Protein AF-A0A0W0FVG6-F1 (afdb_monomer)

Organism: Moniliophthora roreri (NCBI:txid221103)

Radius of gyration: 27.35 Å; Cα contacts (8 Å, |Δi|>4): 71; chains: 1; bounding box: 45×85×64 Å

pLDDT: mean 80.01, std 13.94, range [39.81, 95.19]

Mean predicted aligned error: 15.13 Å

Secondary structure (DSSP, 8-state):
-----SS-S-HHHHHHHHHHS-HHHHHHHHHH-HHHHHHHHHSHHHHHHHHHHHHHGGGHHHHHHHHHHHHHHHHHHHHHHHHHHHHT-TT-SS----HHHHHHHHHHHHHHHHHHHHS-STTSS------------------

Structure (mmCIF, N/CA/C/O backbone):
data_AF-A0A0W0FVG6-F1
#
_entry.id   AF-A0A0W0FVG6-F1
#
loop_
_atom_site.group_PDB
_atom_site.id
_atom_site.type_symbol
_at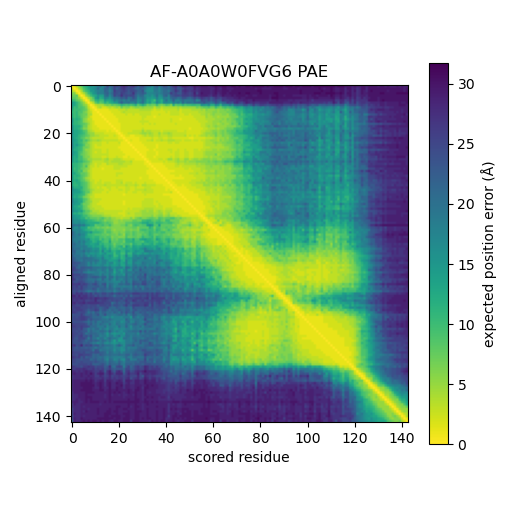om_site.label_atom_id
_atom_site.label_alt_id
_atom_site.label_comp_id
_atom_site.label_asym_id
_atom_site.label_entity_id
_atom_site.label_seq_id
_atom_site.pdbx_PDB_ins_code
_atom_site.Cartn_x
_atom_site.Cartn_y
_atom_site.Cartn_z
_atom_site.occupancy
_atom_site.B_iso_or_equiv
_atom_site.auth_seq_id
_atom_site.auth_comp_id
_atom_site.auth_asym_id
_atom_site.auth_atom_id
_atom_site.pdbx_PDB_model_num
ATOM 1 N N . MET A 1 1 ? 12.853 15.521 -29.189 1.00 39.81 1 MET A N 1
ATOM 2 C CA . MET A 1 1 ? 14.317 15.742 -29.134 1.00 39.81 1 MET A CA 1
ATOM 3 C C . MET A 1 1 ? 14.964 14.428 -28.723 1.00 39.81 1 MET A C 1
ATOM 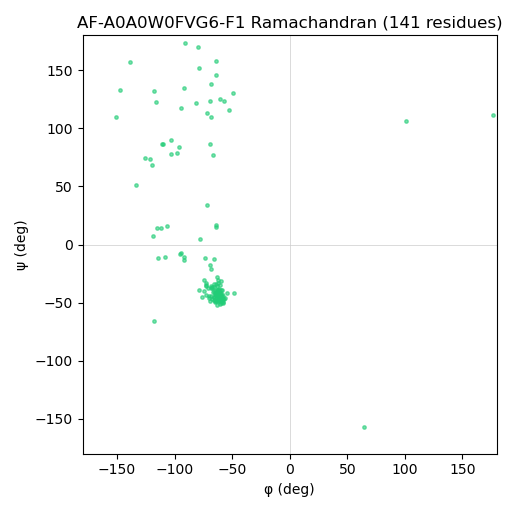5 O O . MET A 1 1 ? 14.692 13.972 -27.624 1.00 39.81 1 MET A O 1
ATOM 9 N N . ARG A 1 2 ? 15.723 13.776 -29.615 1.00 45.72 2 ARG A N 1
ATOM 10 C CA . ARG A 1 2 ? 16.406 12.502 -29.326 1.00 45.72 2 ARG A CA 1
ATOM 11 C C . ARG A 1 2 ? 17.573 12.765 -28.375 1.00 45.72 2 ARG A C 1
ATOM 13 O O . ARG A 1 2 ? 18.529 13.434 -28.760 1.00 45.72 2 ARG A O 1
ATOM 20 N N . ALA A 1 3 ? 17.488 12.265 -27.148 1.00 50.62 3 ALA A N 1
ATOM 21 C CA . ALA A 1 3 ? 18.621 12.272 -26.237 1.00 50.62 3 ALA A CA 1
ATOM 22 C C . ALA A 1 3 ? 19.674 11.280 -26.753 1.00 50.62 3 ALA A C 1
ATOM 24 O O . ALA A 1 3 ? 19.386 10.103 -26.958 1.00 50.62 3 ALA A O 1
ATOM 25 N N . LEU A 1 4 ? 20.894 11.769 -26.979 1.00 50.00 4 LEU A N 1
ATOM 26 C CA . LEU A 1 4 ? 22.080 10.981 -27.315 1.00 50.00 4 LEU A CA 1
ATOM 27 C C . LEU A 1 4 ? 22.476 10.107 -26.110 1.00 50.00 4 LEU A C 1
ATOM 29 O O . LEU A 1 4 ? 23.395 10.427 -25.359 1.00 50.00 4 LEU A O 1
ATOM 33 N N . ASN A 1 5 ? 21.749 9.018 -25.887 1.00 49.09 5 ASN A N 1
ATOM 34 C CA . ASN A 1 5 ? 22.180 7.925 -25.027 1.00 49.09 5 ASN A CA 1
ATOM 35 C C . ASN A 1 5 ? 22.909 6.913 -25.922 1.00 49.09 5 ASN A C 1
ATOM 37 O O . ASN A 1 5 ? 22.423 6.590 -26.999 1.00 49.09 5 ASN A O 1
ATOM 41 N N . GLY A 1 6 ? 24.068 6.401 -25.501 1.00 57.09 6 GLY A N 1
ATOM 42 C CA . GLY A 1 6 ? 24.896 5.450 -26.269 1.00 57.09 6 GLY A CA 1
ATOM 43 C C . GLY A 1 6 ? 24.264 4.075 -26.559 1.00 57.09 6 GLY A C 1
ATOM 44 O O . GLY A 1 6 ? 24.980 3.140 -26.893 1.00 57.09 6 GLY A O 1
ATOM 45 N N . PHE A 1 7 ? 22.945 3.941 -26.423 1.00 55.41 7 PHE A N 1
ATOM 46 C CA . PHE A 1 7 ? 22.149 2.783 -26.812 1.00 55.41 7 PHE A CA 1
ATOM 47 C C . PHE A 1 7 ? 21.181 3.225 -27.918 1.00 55.41 7 PHE A C 1
ATOM 49 O O . PHE A 1 7 ? 20.383 4.132 -27.707 1.00 55.41 7 PHE A O 1
ATOM 56 N N . TYR A 1 8 ? 21.231 2.576 -29.084 1.00 65.00 8 TYR A N 1
ATOM 57 C CA . TYR A 1 8 ? 20.355 2.824 -30.245 1.00 65.00 8 TYR A CA 1
ATOM 58 C C . TYR A 1 8 ? 18.909 2.325 -30.033 1.00 65.00 8 TYR A C 1
ATOM 60 O O . TYR A 1 8 ? 18.278 1.820 -30.960 1.00 65.00 8 TYR A O 1
ATOM 68 N N . LEU A 1 9 ? 18.388 2.399 -28.809 1.00 74.75 9 LEU A N 1
ATOM 69 C CA . LEU A 1 9 ? 17.055 1.917 -28.465 1.00 74.75 9 LEU A CA 1
ATOM 70 C C . LEU A 1 9 ? 16.203 3.087 -27.989 1.00 74.75 9 LEU A C 1
ATOM 72 O O . LEU A 1 9 ? 16.651 3.879 -27.165 1.00 74.75 9 LEU A O 1
ATOM 76 N N . ASP A 1 10 ? 14.992 3.180 -28.529 1.00 87.06 10 ASP A N 1
ATOM 77 C CA . ASP A 1 10 ? 14.031 4.211 -28.150 1.00 87.06 10 ASP A CA 1
ATOM 78 C C . ASP A 1 10 ? 13.611 4.050 -26.679 1.00 87.06 10 ASP A C 1
ATOM 80 O O . ASP A 1 10 ? 13.492 2.921 -26.182 1.00 87.06 10 ASP A O 1
ATOM 84 N N . ASP A 1 11 ? 13.360 5.166 -25.997 1.00 87.75 11 A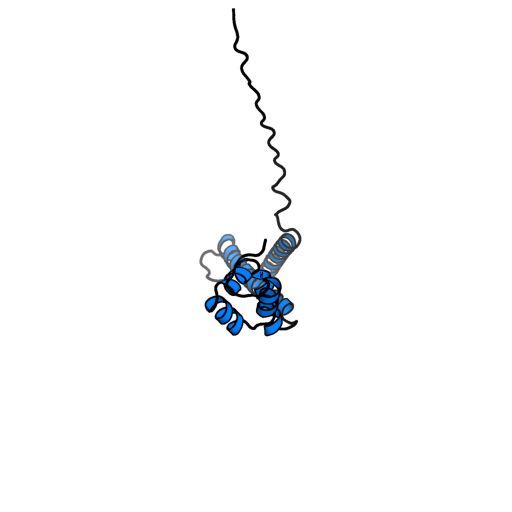SP A N 1
ATOM 85 C CA . ASP A 1 11 ? 12.977 5.193 -24.583 1.00 87.75 11 ASP A CA 1
ATOM 86 C C . ASP A 1 11 ? 11.673 4.403 -24.361 1.00 87.75 11 ASP A C 1
ATOM 88 O O . ASP A 1 11 ? 11.528 3.717 -23.347 1.00 87.75 11 ASP A O 1
ATOM 92 N N . ASP A 1 12 ? 10.776 4.389 -25.352 1.00 88.81 12 ASP A N 1
ATOM 93 C CA . ASP A 1 12 ? 9.544 3.591 -25.339 1.00 88.81 12 ASP A CA 1
ATOM 94 C C . ASP A 1 12 ? 9.812 2.079 -25.323 1.00 88.81 12 ASP A C 1
ATOM 96 O O . ASP A 1 12 ? 9.133 1.315 -24.626 1.00 88.81 12 ASP A O 1
ATOM 100 N N . ILE A 1 13 ? 10.824 1.625 -26.069 1.00 90.06 13 ILE A N 1
ATOM 101 C CA . ILE A 1 13 ? 11.207 0.208 -26.115 1.00 90.06 13 ILE A CA 1
ATOM 102 C C . ILE A 1 13 ? 11.838 -0.184 -24.781 1.00 90.06 13 ILE A C 1
ATOM 104 O O . ILE A 1 13 ? 11.482 -1.218 -24.214 1.00 90.06 13 ILE A O 1
ATOM 108 N N . ILE A 1 14 ? 12.728 0.660 -24.251 1.00 90.31 14 ILE A N 1
ATOM 109 C CA . ILE A 1 14 ? 13.338 0.464 -22.932 1.00 90.31 14 ILE A CA 1
ATOM 110 C C . ILE A 1 14 ? 12.247 0.385 -21.859 1.00 90.31 14 ILE A C 1
ATOM 112 O O . ILE A 1 14 ? 12.247 -0.544 -21.052 1.00 90.31 14 ILE A O 1
ATOM 116 N N . ASN A 1 15 ? 11.275 1.299 -21.882 1.00 91.38 15 ASN A N 1
ATOM 117 C CA . ASN A 1 15 ? 10.156 1.311 -20.946 1.00 91.38 15 ASN A CA 1
ATOM 118 C C . ASN A 1 15 ? 9.339 0.013 -21.028 1.00 91.38 15 ASN A C 1
ATOM 120 O O . ASN A 1 15 ? 9.016 -0.585 -20.000 1.00 91.38 15 ASN A O 1
ATOM 124 N N . ARG A 1 16 ? 9.055 -0.477 -22.241 1.00 91.69 16 ARG A N 1
ATOM 125 C CA . ARG A 1 16 ? 8.309 -1.727 -22.438 1.00 91.69 16 ARG A CA 1
ATOM 126 C C . ARG A 1 16 ? 9.073 -2.951 -21.936 1.00 91.69 16 ARG A C 1
ATOM 128 O O . ARG A 1 16 ? 8.461 -3.814 -21.310 1.00 91.69 16 ARG A O 1
ATOM 135 N N . ILE A 1 17 ? 10.388 -3.002 -22.158 1.00 91.75 17 ILE A N 1
ATOM 136 C CA . ILE A 1 17 ? 11.262 -4.050 -21.609 1.00 91.75 17 ILE A CA 1
ATOM 137 C C . ILE A 1 17 ? 11.202 -4.016 -20.079 1.00 91.75 17 ILE A C 1
ATOM 139 O O . ILE A 1 17 ? 10.883 -5.031 -19.463 1.00 91.75 17 ILE A O 1
ATOM 143 N N . LEU A 1 18 ? 11.408 -2.844 -19.467 1.00 91.38 18 LEU A N 1
ATOM 144 C CA . LEU A 1 18 ? 11.353 -2.681 -18.011 1.00 91.38 18 LEU A CA 1
ATOM 145 C C . LEU A 1 18 ? 9.991 -3.079 -17.422 1.00 91.38 18 LEU A C 1
ATOM 147 O O . LEU A 1 18 ? 9.947 -3.720 -16.376 1.00 91.38 18 LEU A O 1
ATOM 151 N N . CYS A 1 19 ? 8.887 -2.757 -18.101 1.00 93.12 19 CYS A N 1
ATOM 152 C CA . CYS A 1 19 ? 7.534 -3.121 -17.671 1.00 93.12 19 CYS A CA 1
ATOM 153 C C . CYS A 1 19 ? 7.240 -4.626 -17.742 1.00 93.12 19 CYS A C 1
ATOM 155 O O . CYS A 1 19 ? 6.299 -5.075 -17.093 1.00 93.12 19 CYS A O 1
ATOM 157 N N . SER A 1 20 ? 7.985 -5.394 -18.541 1.00 91.19 20 SER A N 1
ATOM 158 C CA . SER A 1 20 ? 7.798 -6.846 -18.693 1.00 91.19 20 SER A CA 1
ATOM 159 C C . SER A 1 20 ? 8.640 -7.690 -17.730 1.00 91.19 20 SER A C 1
ATOM 161 O O . SER A 1 20 ? 8.413 -8.891 -17.606 1.00 91.19 20 SER A O 1
ATOM 163 N N . SER A 1 21 ? 9.589 -7.063 -17.036 1.00 90.44 21 SER A N 1
ATOM 164 C CA . SER A 1 21 ? 10.536 -7.721 -16.134 1.00 90.44 21 SER A CA 1
ATOM 165 C C . SER A 1 21 ? 9.937 -8.048 -14.759 1.00 90.44 21 SER A C 1
ATOM 167 O O . SER A 1 21 ? 8.856 -7.577 -14.398 1.00 90.44 21 SER A O 1
ATOM 169 N N . ASP A 1 22 ? 10.674 -8.833 -13.968 1.00 92.69 22 ASP A N 1
ATOM 170 C CA . ASP A 1 22 ? 10.468 -9.003 -12.526 1.00 92.69 22 ASP A CA 1
ATOM 171 C C . ASP A 1 22 ? 11.306 -7.988 -11.717 1.00 92.69 22 ASP A C 1
ATOM 173 O O . ASP A 1 22 ? 12.124 -7.247 -12.267 1.00 92.69 22 ASP A O 1
ATOM 177 N N . PHE A 1 23 ? 11.114 -7.928 -10.394 1.00 93.00 23 PHE A N 1
ATOM 178 C CA . PHE A 1 23 ? 11.846 -6.972 -9.551 1.00 93.00 23 PHE A CA 1
ATOM 179 C C . PHE A 1 23 ? 13.363 -7.207 -9.552 1.00 93.00 23 PHE A C 1
ATOM 181 O O . PHE A 1 23 ? 14.122 -6.237 -9.522 1.00 93.00 23 PHE A O 1
ATOM 188 N N . GLY A 1 24 ? 13.808 -8.468 -9.614 1.00 93.25 24 GLY A N 1
ATOM 189 C CA . GLY A 1 24 ? 15.230 -8.812 -9.659 1.00 93.25 24 GLY A CA 1
ATOM 190 C C . GLY A 1 24 ? 15.899 -8.311 -10.938 1.00 93.25 24 GLY A C 1
ATOM 191 O O . GLY A 1 24 ? 16.910 -7.606 -10.880 1.00 93.25 24 GLY A O 1
ATOM 192 N N . THR A 1 25 ? 15.293 -8.598 -12.090 1.00 93.81 25 THR A N 1
ATOM 193 C CA . THR A 1 25 ? 15.792 -8.167 -13.403 1.00 93.81 25 THR A CA 1
ATOM 194 C C . THR A 1 25 ? 15.673 -6.659 -13.580 1.00 93.81 25 THR A C 1
ATOM 196 O O . THR A 1 25 ? 16.588 -6.042 -14.121 1.00 93.81 25 THR A O 1
ATOM 199 N N . LEU A 1 26 ? 14.599 -6.034 -13.084 1.00 93.81 26 LEU A N 1
ATOM 200 C CA . LEU A 1 26 ? 14.444 -4.576 -13.083 1.00 93.81 26 LEU A CA 1
ATOM 201 C C . LEU A 1 26 ? 15.598 -3.900 -12.334 1.00 93.81 26 LEU A C 1
ATOM 203 O O . LEU A 1 26 ? 16.220 -2.976 -12.859 1.00 93.81 26 LEU A O 1
ATOM 207 N N . TYR A 1 27 ? 15.898 -4.369 -11.121 1.00 93.69 27 TYR A N 1
ATOM 208 C CA . TYR A 1 27 ? 16.954 -3.790 -10.295 1.00 93.69 27 TYR A CA 1
ATOM 209 C C . TYR A 1 27 ? 18.333 -3.959 -10.942 1.00 93.69 27 TYR A C 1
ATOM 211 O O . TYR A 1 27 ? 19.089 -2.992 -11.045 1.00 93.69 27 TYR A O 1
ATOM 219 N N . ALA A 1 28 ? 18.630 -5.153 -11.463 1.00 95.19 28 ALA A N 1
ATOM 220 C CA . ALA A 1 28 ? 19.858 -5.402 -12.211 1.00 95.19 28 ALA A CA 1
ATOM 221 C C . ALA A 1 28 ? 19.966 -4.490 -13.448 1.00 95.19 28 ALA A C 1
ATOM 223 O O . ALA A 1 28 ? 20.981 -3.819 -13.626 1.00 95.19 28 ALA A O 1
ATOM 224 N N . ALA A 1 29 ? 18.910 -4.387 -14.260 1.00 91.88 29 ALA A N 1
ATOM 225 C CA . ALA A 1 29 ? 18.892 -3.556 -15.465 1.00 91.88 29 ALA A CA 1
ATOM 226 C C . ALA A 1 29 ? 19.159 -2.075 -15.151 1.00 91.88 29 ALA A C 1
ATOM 228 O O . ALA A 1 29 ? 19.998 -1.444 -15.798 1.00 91.88 29 ALA A O 1
ATOM 229 N N . ILE A 1 30 ? 18.512 -1.539 -14.115 1.00 93.12 30 ILE A N 1
ATOM 230 C CA . ILE A 1 30 ? 18.701 -0.152 -13.677 1.00 93.12 30 ILE A CA 1
ATOM 231 C C . ILE A 1 30 ? 20.145 0.111 -13.224 1.00 93.12 30 ILE A C 1
ATOM 233 O O . ILE A 1 30 ? 20.700 1.166 -13.532 1.00 93.12 30 ILE A O 1
ATOM 237 N N . LEU A 1 31 ? 20.767 -0.836 -12.517 1.00 93.19 31 LEU A N 1
ATOM 238 C CA . LEU A 1 31 ? 22.151 -0.693 -12.060 1.00 93.19 31 LEU A CA 1
ATOM 239 C C . LEU A 1 31 ? 23.177 -0.857 -13.185 1.00 93.19 31 LEU A C 1
ATOM 241 O O . LEU A 1 31 ? 24.243 -0.245 -13.136 1.00 93.19 31 LEU A O 1
ATOM 245 N N . THR A 1 32 ? 22.872 -1.667 -14.199 1.00 92.44 32 THR A N 1
ATOM 246 C CA . THR A 1 32 ? 23.817 -1.963 -15.287 1.00 92.44 32 THR A CA 1
ATOM 247 C C . THR A 1 32 ? 24.020 -0.795 -16.250 1.00 92.44 32 THR A C 1
ATOM 249 O O . THR A 1 32 ? 25.120 -0.630 -16.777 1.00 92.44 32 THR A O 1
ATOM 252 N N . ALA A 1 33 ? 22.994 0.030 -16.495 1.00 87.75 33 ALA A N 1
ATOM 253 C CA . ALA A 1 33 ? 23.055 1.045 -17.542 1.00 87.75 33 ALA A CA 1
ATOM 254 C C . ALA A 1 33 ? 22.263 2.323 -17.222 1.00 87.75 33 ALA A C 1
ATOM 256 O O . ALA A 1 33 ? 21.084 2.307 -16.868 1.00 87.75 33 ALA A O 1
ATOM 257 N N . LYS A 1 34 ? 22.912 3.475 -17.454 1.00 88.56 34 LYS A N 1
ATOM 258 C CA . LYS A 1 34 ? 22.339 4.809 -17.198 1.00 88.56 34 LYS A CA 1
ATOM 259 C C . LYS A 1 34 ? 21.104 5.120 -18.049 1.00 88.56 34 LYS A C 1
ATOM 261 O O . LYS A 1 34 ? 20.276 5.911 -17.615 1.00 88.56 34 LYS A O 1
ATOM 266 N N . SER A 1 35 ? 20.977 4.533 -19.240 1.00 87.69 35 SER A N 1
ATOM 267 C CA . SER A 1 35 ? 19.795 4.693 -20.102 1.00 87.69 35 SER A CA 1
ATOM 268 C C . SER A 1 35 ? 18.549 4.074 -19.465 1.00 87.69 35 SER A C 1
ATOM 270 O O . SER A 1 35 ? 17.531 4.747 -19.341 1.00 87.69 35 SER A O 1
ATOM 272 N N . PHE A 1 36 ? 18.652 2.839 -18.968 1.00 89.06 36 PHE A N 1
ATOM 273 C CA . PHE A 1 36 ? 17.572 2.167 -18.243 1.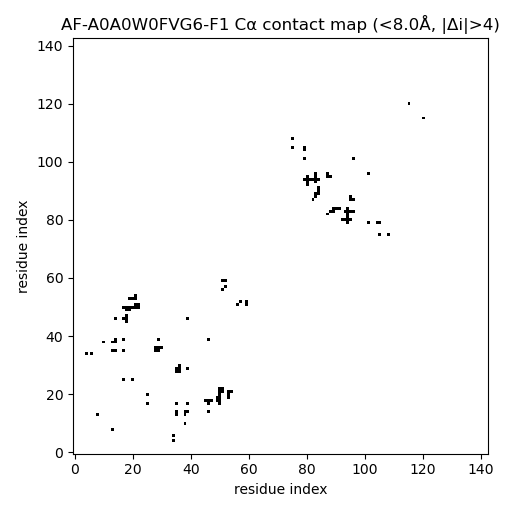00 89.06 36 PHE A CA 1
ATOM 274 C C . PHE A 1 36 ? 17.218 2.905 -16.954 1.00 89.06 36 PHE A C 1
ATOM 276 O O . PHE A 1 36 ? 16.040 3.107 -16.668 1.00 89.06 36 PHE A O 1
ATOM 283 N N . TYR A 1 37 ? 18.225 3.376 -16.213 1.00 92.06 37 TYR A N 1
ATOM 284 C CA . TYR A 1 37 ? 17.981 4.207 -15.037 1.00 92.06 37 TYR A CA 1
ATOM 285 C C . TYR A 1 37 ? 17.240 5.506 -15.375 1.00 92.06 37 TYR A C 1
ATOM 287 O O . TYR A 1 37 ? 16.303 5.863 -14.668 1.00 92.06 37 TYR A O 1
ATOM 295 N N . ARG A 1 38 ? 17.609 6.196 -16.464 1.00 91.06 38 ARG A N 1
ATOM 296 C CA . ARG A 1 38 ? 16.925 7.420 -16.915 1.00 91.06 38 ARG A CA 1
ATOM 297 C C . ARG A 1 38 ? 15.453 7.162 -17.224 1.00 91.06 38 ARG A C 1
ATOM 299 O O . ARG A 1 38 ? 14.605 7.851 -16.672 1.00 91.06 38 ARG A O 1
ATOM 306 N N . VAL A 1 39 ? 15.152 6.139 -18.024 1.00 90.50 39 VAL A N 1
ATOM 307 C CA . VAL A 1 39 ? 13.762 5.777 -18.355 1.00 90.50 39 VAL A CA 1
ATOM 308 C C . VAL A 1 39 ? 12.982 5.379 -17.098 1.00 90.50 39 VAL A C 1
ATOM 310 O O . VAL A 1 39 ? 11.833 5.788 -16.919 1.00 90.50 39 VAL A O 1
ATOM 313 N N . PHE A 1 40 ? 13.621 4.655 -16.173 1.00 91.62 40 PHE A N 1
ATOM 314 C CA . PHE A 1 40 ? 13.019 4.339 -14.881 1.00 91.62 40 PHE A CA 1
ATOM 315 C C . PHE A 1 40 ? 12.704 5.589 -14.052 1.00 91.62 40 PHE A C 1
ATOM 317 O O . PHE A 1 40 ? 11.617 5.675 -13.486 1.00 91.62 40 PHE A O 1
ATOM 324 N N . GLN A 1 41 ? 13.611 6.568 -13.997 1.00 93.12 41 GLN A N 1
ATOM 325 C CA . GLN A 1 41 ? 13.381 7.827 -13.283 1.00 93.12 41 GLN A CA 1
ATOM 326 C C . GLN A 1 41 ? 12.216 8.633 -13.865 1.00 93.12 41 GLN A C 1
ATOM 328 O O . GLN A 1 41 ? 11.509 9.302 -13.112 1.00 93.12 41 GLN A O 1
ATOM 333 N N . THR A 1 42 ? 11.990 8.565 -15.176 1.00 93.31 42 THR A N 1
ATOM 334 C CA . THR A 1 42 ? 10.875 9.262 -15.828 1.00 93.31 42 THR A CA 1
ATOM 335 C C . THR A 1 42 ? 9.524 8.628 -15.482 1.00 93.31 42 THR A C 1
ATOM 337 O O . THR A 1 42 ? 8.542 9.343 -15.273 1.00 93.31 42 THR A O 1
ATOM 340 N N . HIS A 1 43 ? 9.454 7.294 -15.376 1.00 88.94 43 HIS A N 1
ATOM 341 C CA . HIS A 1 43 ? 8.190 6.565 -15.187 1.00 88.94 43 HIS A CA 1
ATOM 342 C C . HIS A 1 43 ? 8.215 5.485 -14.083 1.00 88.94 43 HIS A C 1
ATOM 344 O O . HIS A 1 43 ? 7.739 4.364 -14.307 1.00 88.94 43 HIS A O 1
ATOM 350 N N . PRO A 1 44 ? 8.660 5.793 -12.849 1.00 91.75 44 PRO A N 1
ATOM 351 C CA . PRO A 1 44 ? 8.898 4.773 -11.827 1.00 91.75 44 PRO A CA 1
ATOM 352 C C . PRO A 1 44 ? 7.602 4.077 -11.402 1.00 91.75 44 PRO A C 1
ATOM 354 O O . PRO A 1 44 ? 7.541 2.855 -11.316 1.00 91.75 44 PRO A O 1
ATOM 357 N N . ASN A 1 45 ? 6.521 4.838 -11.213 1.00 89.44 45 ASN A N 1
ATOM 358 C CA . ASN A 1 45 ? 5.235 4.296 -10.768 1.00 89.44 45 ASN A CA 1
ATOM 359 C C . ASN A 1 45 ? 4.590 3.361 -11.801 1.00 89.44 45 ASN A C 1
ATOM 361 O O . ASN A 1 45 ? 3.965 2.372 -11.422 1.00 89.44 45 ASN A O 1
ATOM 365 N N . SER A 1 46 ? 4.729 3.670 -13.095 1.00 91.19 46 SER A N 1
ATOM 366 C CA . SER A 1 46 ? 4.169 2.844 -14.171 1.00 91.19 46 SER A CA 1
ATOM 367 C C . SER A 1 46 ? 4.910 1.515 -14.268 1.00 91.19 46 SER A C 1
ATOM 369 O O . SER A 1 46 ? 4.280 0.459 -14.253 1.00 91.19 46 SER A O 1
ATOM 371 N N . ILE A 1 47 ? 6.246 1.573 -14.284 1.00 92.44 47 ILE A N 1
ATOM 372 C CA . ILE A 1 47 ? 7.111 0.392 -14.359 1.00 92.44 47 ILE A CA 1
ATOM 373 C C . ILE A 1 47 ? 6.907 -0.492 -13.128 1.00 92.44 47 ILE A C 1
ATOM 375 O O . ILE A 1 47 ? 6.654 -1.685 -13.268 1.00 92.44 47 ILE A O 1
ATOM 379 N N . LEU A 1 48 ? 6.927 0.087 -11.923 1.00 91.94 48 LEU A N 1
ATOM 380 C CA . LEU A 1 48 ? 6.716 -0.664 -10.684 1.00 91.94 48 LEU A CA 1
ATOM 381 C C . LEU A 1 48 ? 5.330 -1.308 -10.631 1.00 91.94 48 LEU A C 1
ATOM 383 O O . LEU A 1 48 ? 5.216 -2.455 -10.210 1.00 91.94 48 LEU A O 1
ATOM 387 N N . ARG A 1 49 ? 4.275 -0.614 -11.075 1.00 88.62 49 ARG A N 1
ATOM 388 C CA . ARG A 1 49 ? 2.925 -1.192 -11.131 1.00 88.62 49 ARG A CA 1
ATOM 389 C C . ARG A 1 49 ? 2.847 -2.344 -12.135 1.00 88.62 49 ARG A C 1
ATOM 391 O O . ARG A 1 49 ? 2.224 -3.353 -11.816 1.00 88.62 49 ARG A O 1
ATOM 398 N N . ALA A 1 50 ? 3.463 -2.206 -13.308 1.00 90.75 50 ALA A N 1
ATOM 399 C CA . ALA A 1 50 ? 3.499 -3.258 -14.322 1.00 90.75 50 ALA A CA 1
ATOM 400 C C . ALA A 1 50 ? 4.264 -4.493 -13.821 1.00 90.75 50 ALA A C 1
ATOM 402 O O . ALA A 1 50 ? 3.729 -5.597 -13.842 1.00 90.75 50 ALA A O 1
ATOM 403 N N . VAL A 1 51 ? 5.457 -4.297 -13.258 1.00 92.44 51 VAL A N 1
ATOM 404 C CA . VAL A 1 51 ? 6.281 -5.366 -12.670 1.00 92.44 51 VAL A CA 1
ATOM 405 C C . VAL A 1 51 ? 5.552 -6.041 -11.508 1.00 92.44 51 VAL A C 1
ATOM 407 O O . VAL A 1 51 ? 5.487 -7.266 -11.436 1.00 92.44 51 VAL A O 1
ATOM 410 N N . ALA A 1 52 ? 4.919 -5.261 -10.629 1.00 88.75 52 ALA A N 1
ATOM 411 C CA . ALA A 1 52 ? 4.132 -5.806 -9.530 1.00 88.75 52 ALA A CA 1
ATOM 412 C C . ALA A 1 52 ? 2.940 -6.634 -10.036 1.00 88.75 52 ALA A C 1
ATOM 414 O O . ALA A 1 52 ? 2.645 -7.684 -9.464 1.00 88.75 52 ALA A O 1
ATOM 415 N N . HIS A 1 53 ? 2.279 -6.192 -11.111 1.00 89.75 53 HIS A N 1
ATOM 416 C CA . HIS A 1 53 ? 1.206 -6.939 -11.764 1.00 89.75 53 HIS A CA 1
ATOM 417 C C . HIS A 1 53 ? 1.721 -8.219 -12.437 1.00 89.75 53 HIS A C 1
ATOM 419 O O . HIS A 1 53 ? 1.044 -9.237 -12.374 1.00 89.75 53 HIS A O 1
ATOM 425 N N . ASN A 1 54 ? 2.920 -8.219 -13.025 1.00 88.06 54 ASN A N 1
ATOM 426 C CA . ASN A 1 54 ? 3.512 -9.430 -13.607 1.00 88.06 54 ASN A CA 1
ATOM 427 C C . ASN A 1 54 ? 3.844 -10.474 -12.533 1.00 88.06 54 ASN A C 1
ATOM 429 O O . ASN A 1 54 ? 3.587 -11.657 -12.730 1.00 88.06 54 ASN A O 1
ATOM 433 N N . VAL A 1 55 ? 4.380 -10.038 -11.388 1.00 87.75 55 VAL A N 1
ATOM 434 C CA . VAL A 1 55 ? 4.774 -10.934 -10.286 1.00 87.75 55 VAL A CA 1
ATOM 435 C C . VAL A 1 55 ? 3.562 -11.430 -9.493 1.00 87.75 55 VAL A C 1
ATOM 437 O O . VAL A 1 55 ? 3.467 -12.611 -9.175 1.00 87.75 55 VAL A O 1
ATOM 440 N N . SER A 1 56 ? 2.632 -10.535 -9.154 1.00 85.62 56 SER A N 1
ATOM 441 C CA . SER A 1 56 ? 1.479 -10.852 -8.291 1.00 85.62 56 SER A CA 1
ATOM 442 C C . SER A 1 56 ? 0.238 -11.285 -9.074 1.00 85.62 56 SER A C 1
ATOM 444 O O . SER A 1 56 ? -0.740 -11.758 -8.492 1.00 85.62 56 SER A O 1
ATOM 446 N N . GLY A 1 57 ? 0.237 -11.069 -10.388 1.00 86.44 57 GLY A N 1
ATOM 447 C CA . GLY A 1 57 ? -0.914 -11.298 -11.246 1.00 86.44 57 GLY A CA 1
ATOM 448 C C . GLY A 1 57 ? -2.109 -10.384 -10.919 1.00 86.44 57 GLY A C 1
ATOM 449 O O . GLY A 1 57 ? -1.966 -9.329 -10.285 1.00 86.44 57 GLY A O 1
ATOM 450 N N . PRO A 1 58 ? -3.333 -10.798 -11.298 1.00 83.50 58 PRO A N 1
ATOM 451 C CA . PRO A 1 58 ? -4.553 -10.013 -11.088 1.00 83.50 58 PRO A CA 1
ATOM 452 C C . PRO A 1 58 ? -4.919 -9.832 -9.603 1.00 83.50 58 PRO A C 1
ATOM 454 O O . PRO A 1 58 ? -5.759 -8.996 -9.262 1.00 83.50 58 PRO A O 1
ATOM 457 N N . ALA A 1 59 ? -4.281 -10.584 -8.699 1.00 85.19 59 ALA A N 1
ATOM 458 C CA . ALA A 1 59 ? -4.524 -10.518 -7.262 1.00 85.19 59 ALA A CA 1
ATOM 459 C C . ALA A 1 59 ? -3.946 -9.255 -6.597 1.00 85.19 59 ALA A C 1
ATOM 461 O O . ALA A 1 59 ? -4.311 -8.955 -5.459 1.00 85.19 59 ALA A O 1
ATOM 462 N N . ILE A 1 60 ? -3.102 -8.474 -7.286 1.00 82.12 60 ILE A N 1
ATOM 463 C CA . ILE A 1 60 ? -2.438 -7.291 -6.711 1.00 82.12 60 ILE A CA 1
ATOM 464 C C . ILE A 1 60 ? -3.416 -6.286 -6.089 1.00 82.12 60 ILE A C 1
ATOM 466 O O . ILE A 1 60 ? -3.179 -5.781 -4.994 1.00 82.12 60 ILE A O 1
ATOM 470 N N . SER A 1 61 ? -4.551 -6.029 -6.742 1.00 80.12 61 SER A N 1
ATOM 471 C CA . SER A 1 61 ? -5.560 -5.087 -6.247 1.00 80.12 61 SER A CA 1
ATOM 472 C C . SER A 1 61 ? -6.228 -5.592 -4.969 1.00 80.12 61 SER A C 1
ATOM 474 O O . SER A 1 61 ? -6.507 -4.810 -4.062 1.00 80.12 61 SER A O 1
ATOM 476 N N . GLN A 1 62 ? -6.462 -6.902 -4.879 1.00 80.25 62 GLN A N 1
ATOM 477 C CA . GLN A 1 62 ? -7.062 -7.533 -3.704 1.00 80.25 62 GLN A CA 1
ATOM 478 C C . GLN A 1 62 ? -6.066 -7.569 -2.541 1.00 80.25 62 GLN A C 1
ATOM 480 O O . GLN A 1 62 ? -6.423 -7.194 -1.427 1.00 80.25 62 GLN A O 1
ATOM 485 N N . ALA A 1 63 ? -4.806 -7.919 -2.815 1.00 77.56 63 ALA A N 1
ATOM 486 C CA . ALA A 1 63 ? -3.725 -7.912 -1.834 1.00 77.56 63 ALA A CA 1
ATOM 487 C C . ALA A 1 63 ? -3.461 -6.500 -1.286 1.00 77.56 63 ALA A C 1
ATOM 489 O O . ALA A 1 63 ? -3.428 -6.308 -0.074 1.00 77.56 63 ALA A O 1
ATOM 490 N N . LEU A 1 64 ? -3.369 -5.487 -2.154 1.00 78.69 64 LEU A N 1
ATOM 491 C CA . LEU A 1 64 ? -3.224 -4.089 -1.734 1.00 78.69 64 LEU A CA 1
ATOM 492 C C . LEU A 1 64 ? -4.412 -3.616 -0.898 1.00 78.69 64 LEU A C 1
ATOM 494 O O . LEU A 1 64 ? -4.227 -2.908 0.091 1.00 78.69 64 LEU A O 1
ATOM 498 N N . ARG A 1 65 ? -5.633 -4.001 -1.281 1.00 78.56 65 ARG A N 1
ATOM 499 C CA . ARG A 1 65 ? -6.841 -3.668 -0.523 1.00 78.56 65 ARG A CA 1
ATOM 500 C C . ARG A 1 65 ? -6.816 -4.317 0.861 1.00 78.56 65 ARG A C 1
ATOM 502 O O . ARG A 1 65 ? -7.126 -3.643 1.836 1.00 78.56 65 ARG A O 1
ATOM 509 N N . TYR A 1 66 ? -6.405 -5.579 0.954 1.00 76.25 66 TYR A N 1
ATOM 510 C CA . TYR A 1 66 ? -6.245 -6.281 2.225 1.00 76.25 66 TYR A CA 1
ATOM 511 C C . TYR A 1 66 ? -5.187 -5.621 3.118 1.00 76.25 66 TYR A C 1
ATOM 513 O O . TYR A 1 66 ? -5.481 -5.322 4.270 1.00 76.25 66 TYR A O 1
ATOM 521 N N . ILE A 1 67 ? -3.999 -5.315 2.581 1.00 77.94 67 ILE A N 1
ATOM 522 C CA . ILE A 1 67 ? -2.923 -4.634 3.324 1.00 77.94 67 ILE A CA 1
ATOM 523 C C . ILE A 1 67 ? -3.419 -3.297 3.881 1.00 77.94 67 ILE A C 1
ATOM 525 O O . ILE A 1 67 ? -3.264 -3.031 5.070 1.00 77.94 67 ILE A O 1
ATOM 529 N N . ARG A 1 68 ? -4.094 -2.491 3.051 1.00 81.06 68 ARG A N 1
ATOM 530 C CA . ARG A 1 68 ? -4.681 -1.220 3.496 1.00 81.06 68 ARG A CA 1
ATOM 531 C C . ARG A 1 68 ? -5.683 -1.423 4.626 1.00 81.06 68 ARG A C 1
ATOM 533 O O . ARG A 1 68 ? -5.589 -0.730 5.629 1.00 81.06 68 ARG A O 1
ATOM 540 N N . PHE A 1 69 ? -6.588 -2.393 4.506 1.00 80.31 69 PHE A N 1
ATOM 541 C CA . PHE A 1 69 ? -7.552 -2.684 5.569 1.00 80.31 69 PHE A CA 1
ATOM 542 C C . PHE A 1 69 ? -6.892 -3.142 6.873 1.00 80.31 69 PHE A C 1
ATOM 544 O O . PHE A 1 69 ? -7.342 -2.744 7.943 1.00 80.31 69 PHE A O 1
ATOM 551 N N . VAL A 1 70 ? -5.834 -3.954 6.808 1.00 80.62 70 VAL A N 1
ATOM 552 C CA . VAL A 1 70 ? -5.098 -4.404 8.000 1.00 80.62 70 VAL A CA 1
ATOM 553 C C . VAL A 1 70 ? -4.399 -3.231 8.687 1.00 80.62 70 VAL A C 1
ATOM 555 O O . VAL A 1 70 ? -4.506 -3.084 9.905 1.00 80.62 70 VAL A O 1
ATOM 558 N N . ASP A 1 71 ? -3.737 -2.367 7.919 1.00 84.31 71 ASP A N 1
ATOM 559 C CA . ASP A 1 71 ? -3.085 -1.169 8.453 1.00 84.31 71 ASP A CA 1
ATOM 560 C C . ASP A 1 71 ? -4.098 -0.214 9.086 1.00 84.31 71 ASP A C 1
ATOM 562 O O . ASP A 1 71 ? -3.869 0.332 10.166 1.00 84.31 71 ASP A O 1
ATOM 566 N N . GLU A 1 72 ? -5.239 -0.020 8.429 1.00 83.38 72 GLU A N 1
ATOM 567 C CA . GLU A 1 72 ? -6.343 0.780 8.948 1.00 83.38 72 GLU A CA 1
ATOM 568 C C . GLU A 1 72 ? -6.897 0.188 10.244 1.00 83.38 72 GLU A C 1
ATOM 570 O O . GLU A 1 72 ? -7.019 0.913 11.229 1.00 83.38 72 GLU A O 1
ATOM 575 N N . ALA A 1 73 ? -7.141 -1.124 10.295 1.00 82.81 73 ALA A N 1
ATOM 576 C CA . ALA A 1 73 ? -7.601 -1.803 11.501 1.00 82.81 73 ALA A CA 1
ATOM 577 C C . ALA A 1 73 ? -6.609 -1.631 12.662 1.00 82.81 73 ALA A C 1
ATOM 579 O O . ALA A 1 73 ? -7.023 -1.310 13.779 1.00 82.81 73 ALA A O 1
ATOM 580 N N . ARG A 1 74 ? -5.302 -1.754 12.401 1.00 85.06 74 ARG A N 1
ATOM 581 C CA . ARG A 1 74 ? -4.261 -1.508 13.407 1.00 85.06 74 ARG A CA 1
ATOM 582 C C . ARG A 1 74 ? -4.302 -0.070 13.920 1.00 85.06 74 ARG A C 1
ATOM 584 O O . ARG A 1 74 ? -4.374 0.133 15.127 1.00 85.06 74 ARG A O 1
ATOM 591 N N . ARG A 1 75 ? -4.365 0.919 13.023 1.00 85.12 75 ARG A N 1
ATOM 592 C CA . ARG A 1 75 ? -4.502 2.334 13.415 1.00 85.12 75 ARG A CA 1
ATOM 593 C C . ARG A 1 75 ? -5.769 2.580 14.229 1.00 85.12 75 ARG A C 1
ATOM 595 O O . ARG A 1 75 ? -5.730 3.341 15.189 1.00 85.12 75 ARG A O 1
ATOM 602 N N . THR A 1 76 ? -6.890 1.942 13.878 1.00 87.00 76 THR A N 1
ATOM 603 C CA . THR A 1 76 ? -8.120 2.081 14.671 1.00 87.00 76 THR A CA 1
ATOM 604 C C . THR A 1 76 ? -7.971 1.512 16.077 1.00 87.00 76 THR A C 1
ATOM 606 O O . THR A 1 76 ? -8.529 2.090 17.006 1.00 87.00 76 THR A O 1
ATOM 609 N N . GLN A 1 77 ? -7.199 0.435 16.249 1.00 87.06 77 GLN A N 1
ATOM 610 C CA . GLN A 1 77 ? -6.911 -0.136 17.562 1.00 87.06 77 GLN A CA 1
ATOM 611 C C . GLN A 1 77 ? -6.020 0.796 18.394 1.00 87.06 77 GLN A C 1
ATOM 613 O O . GLN A 1 77 ? -6.344 1.060 19.547 1.00 87.06 77 GLN A O 1
ATOM 618 N N . ASP A 1 78 ? -4.975 1.372 17.794 1.00 87.81 78 ASP A N 1
ATOM 619 C CA . ASP A 1 78 ? -4.089 2.329 18.473 1.00 87.81 78 ASP A CA 1
ATOM 620 C C . ASP A 1 78 ? -4.860 3.586 18.932 1.00 87.81 78 ASP A C 1
ATOM 622 O O . ASP A 1 78 ? -4.679 4.085 20.046 1.00 87.81 78 ASP A O 1
ATOM 626 N N . LEU A 1 79 ? -5.770 4.087 18.088 1.00 87.75 79 LEU A N 1
ATOM 627 C CA . LEU A 1 79 ? -6.642 5.219 18.420 1.00 87.75 79 LEU A CA 1
ATOM 628 C C . LEU A 1 79 ? -7.663 4.872 19.505 1.00 87.75 79 LEU A C 1
ATOM 630 O O . LEU A 1 79 ? -7.990 5.721 20.335 1.00 87.75 79 LEU A O 1
ATOM 634 N N . GLU A 1 80 ? -8.168 3.641 19.509 1.00 88.88 80 GLU A N 1
ATOM 635 C CA . GLU A 1 80 ? -9.074 3.155 20.545 1.00 88.88 80 GLU A CA 1
ATOM 636 C C . GLU A 1 80 ? -8.370 3.075 21.902 1.00 88.88 80 GLU A C 1
ATOM 638 O O . GLU A 1 80 ? -8.908 3.548 22.908 1.00 88.88 80 GLU A O 1
ATOM 643 N N . ASP A 1 81 ? -7.153 2.533 21.930 1.00 87.50 81 ASP A N 1
ATOM 644 C CA . ASP A 1 81 ? -6.332 2.465 23.135 1.00 87.50 81 ASP A CA 1
ATOM 645 C C . ASP A 1 81 ? -6.048 3.880 23.667 1.00 87.50 81 ASP A C 1
ATOM 647 O O . ASP A 1 81 ? -6.272 4.156 24.849 1.00 87.50 81 ASP A O 1
ATOM 651 N N . PHE A 1 82 ? -5.686 4.824 22.790 1.00 86.62 82 PHE A N 1
ATOM 652 C CA . PHE A 1 82 ? -5.497 6.229 23.164 1.00 86.62 82 PHE A CA 1
ATOM 653 C C . PHE A 1 82 ? -6.777 6.884 23.712 1.00 86.62 82 PHE A C 1
ATOM 655 O O . PHE A 1 82 ? -6.740 7.570 24.742 1.00 86.62 82 PHE A O 1
ATOM 662 N N . PHE A 1 83 ? -7.926 6.663 23.065 1.00 86.25 83 PHE A N 1
ATOM 663 C CA . PHE A 1 83 ? -9.217 7.174 23.537 1.00 86.25 83 PHE A CA 1
ATOM 664 C C . PHE A 1 83 ? -9.570 6.607 24.920 1.00 86.25 83 PHE A C 1
ATOM 666 O O . PHE A 1 83 ? -10.007 7.336 25.815 1.00 86.25 83 PHE A O 1
ATOM 673 N N . SER A 1 84 ? -9.313 5.318 25.136 1.00 86.81 84 SER A N 1
ATOM 674 C CA . SER A 1 84 ? -9.495 4.674 26.435 1.00 86.81 84 SER A CA 1
ATOM 675 C C . SER A 1 84 ? -8.561 5.254 27.505 1.00 86.81 84 SER A C 1
ATOM 677 O O . SER A 1 84 ? -8.995 5.493 28.636 1.00 86.81 84 SER A O 1
ATOM 679 N N . PHE A 1 85 ? -7.291 5.519 27.188 1.00 84.62 85 PHE A N 1
ATOM 680 C CA . PHE A 1 85 ? -6.347 6.100 28.154 1.00 84.62 85 PHE A CA 1
ATOM 681 C C . PHE A 1 8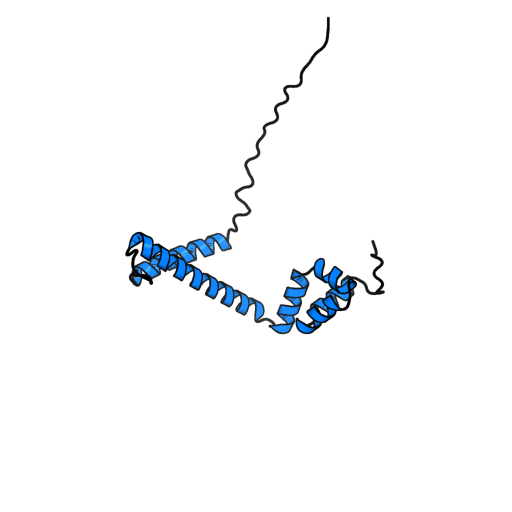5 ? -6.725 7.522 28.560 1.00 84.62 85 PHE A C 1
ATOM 683 O O . PHE A 1 85 ? -6.510 7.921 29.705 1.00 84.62 85 PHE A O 1
ATOM 690 N N . THR A 1 86 ? -7.299 8.282 27.634 1.00 83.31 86 THR A N 1
ATOM 691 C CA . THR A 1 86 ? -7.696 9.673 27.866 1.00 83.31 86 THR A CA 1
ATOM 692 C C . THR A 1 86 ? -9.010 9.788 28.635 1.00 83.31 86 THR A C 1
ATOM 694 O O . THR A 1 86 ? -9.105 10.629 29.525 1.00 83.31 86 THR A O 1
ATOM 697 N N . HIS A 1 87 ? -9.995 8.930 28.351 1.00 80.62 87 HIS A N 1
ATOM 698 C CA . HIS A 1 87 ? -11.366 9.106 28.852 1.00 80.62 87 HIS A CA 1
ATOM 699 C C . HIS A 1 87 ? -11.846 8.033 29.842 1.00 80.62 87 HIS A C 1
ATOM 701 O O . HIS A 1 87 ? -12.891 8.217 30.463 1.00 80.62 87 HIS A O 1
ATOM 707 N N . LYS A 1 88 ? -11.123 6.917 30.013 1.00 84.25 88 LYS A N 1
ATOM 708 C CA . LYS A 1 88 ? -11.492 5.842 30.958 1.00 84.25 88 LYS A CA 1
ATOM 709 C C . LYS A 1 88 ? -10.441 5.642 32.036 1.00 84.25 88 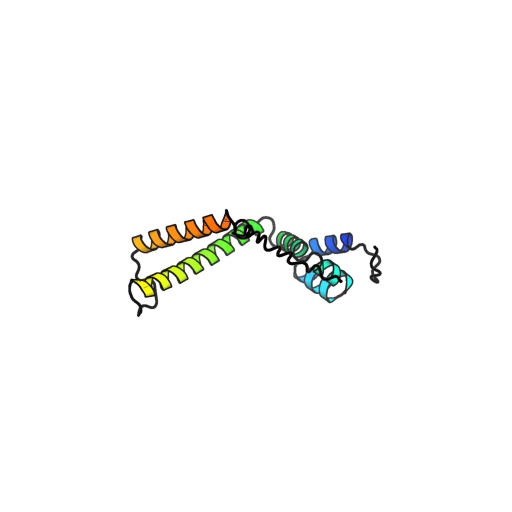LYS A C 1
ATOM 711 O O . LYS A 1 88 ? -10.714 5.855 33.213 1.00 84.25 88 LYS A O 1
ATOM 716 N N . ASN A 1 89 ? -9.250 5.191 31.651 1.00 82.31 89 ASN A N 1
ATOM 717 C CA . ASN A 1 89 ? -8.201 4.872 32.611 1.00 82.31 89 ASN A CA 1
ATOM 718 C C . ASN A 1 89 ? -6.813 5.079 32.012 1.00 82.31 89 ASN A C 1
ATOM 720 O O . ASN A 1 89 ? -6.343 4.296 31.188 1.00 82.31 89 ASN A O 1
ATOM 724 N N . ARG A 1 90 ? -6.132 6.114 32.502 1.00 75.88 90 ARG A N 1
ATOM 725 C CA . ARG A 1 90 ? -4.813 6.538 32.028 1.00 75.88 90 ARG A CA 1
ATOM 726 C C . ARG A 1 90 ? -3.679 5.569 32.375 1.00 75.88 90 ARG A C 1
ATOM 728 O O . ARG A 1 90 ? -2.610 5.665 31.786 1.00 75.88 90 ARG A O 1
ATOM 735 N N . LYS A 1 91 ? -3.876 4.664 33.342 1.00 82.50 91 LYS A N 1
ATOM 736 C CA . LYS A 1 91 ? -2.830 3.732 33.809 1.00 82.50 91 LYS A CA 1
ATOM 737 C C . LYS A 1 91 ? -2.859 2.366 33.114 1.00 82.50 91 LYS A C 1
ATOM 739 O O . LYS A 1 91 ? -1.961 1.558 33.342 1.00 82.50 91 LYS A O 1
ATOM 744 N N . SER A 1 92 ? -3.875 2.089 32.301 1.00 77.44 92 SER A N 1
ATOM 745 C CA . SER A 1 92 ? -4.001 0.812 31.594 1.00 77.44 92 SER A CA 1
ATOM 746 C C . SER A 1 92 ? -3.100 0.768 30.356 1.00 77.44 92 SER A C 1
ATOM 748 O O . SER A 1 92 ? -2.800 1.800 29.772 1.00 77.44 92 SER A O 1
ATOM 750 N N . LYS A 1 93 ? -2.662 -0.434 29.954 1.00 77.06 93 LYS A N 1
ATOM 751 C CA . LYS A 1 93 ? -1.863 -0.657 28.728 1.00 77.06 93 LYS A CA 1
ATOM 752 C C . LYS A 1 93 ? -2.697 -1.065 27.509 1.00 77.06 93 LYS A C 1
ATOM 754 O O . LYS A 1 93 ? -2.157 -1.154 26.417 1.00 77.06 93 LYS A O 1
ATOM 759 N N . THR A 1 94 ? -3.984 -1.332 27.701 1.00 79.62 94 THR A N 1
ATOM 760 C CA . THR A 1 94 ? -4.930 -1.750 26.660 1.00 79.62 94 THR A CA 1
ATOM 761 C C . THR A 1 94 ? -6.267 -1.046 26.855 1.00 79.62 94 THR A C 1
ATOM 763 O O . THR A 1 94 ? -6.589 -0.632 27.980 1.00 79.62 94 THR A O 1
ATOM 766 N N . SER A 1 95 ? -7.051 -0.935 25.779 1.00 80.44 95 SER A N 1
ATOM 767 C CA . SER A 1 95 ? -8.424 -0.433 25.816 1.00 80.44 95 SER A CA 1
ATOM 768 C C . SER A 1 95 ? -9.245 -1.116 26.917 1.00 80.44 95 SER A C 1
ATOM 770 O O . SER A 1 95 ? -9.263 -2.338 27.058 1.00 80.44 95 SER A O 1
ATOM 772 N N . GLN A 1 96 ? -9.912 -0.290 27.721 1.00 88.94 96 GLN A N 1
ATOM 773 C CA . GLN A 1 96 ? -10.891 -0.674 28.742 1.00 88.94 96 GLN A CA 1
ATOM 774 C C . GLN A 1 96 ? -12.315 -0.329 28.284 1.00 88.94 96 GLN A C 1
ATOM 776 O O . GLN A 1 96 ? -13.241 -0.241 29.096 1.00 88.94 96 GLN A O 1
ATOM 781 N N . LEU A 1 97 ? -12.496 -0.064 26.987 1.00 88.31 97 LEU A N 1
ATOM 782 C CA . LEU A 1 97 ? -13.817 0.133 26.411 1.00 88.31 97 LEU A CA 1
ATOM 783 C C . LEU A 1 97 ? -14.573 -1.191 26.445 1.00 88.31 97 LEU A C 1
ATOM 785 O O . LEU A 1 97 ? -14.042 -2.258 26.137 1.00 88.31 97 LEU A O 1
ATOM 789 N N . THR A 1 98 ? -15.847 -1.115 26.807 1.00 91.38 98 THR A N 1
ATOM 790 C CA . THR A 1 98 ? -16.747 -2.255 26.651 1.00 91.38 98 THR A CA 1
ATOM 791 C C . THR A 1 98 ? -16.904 -2.584 25.169 1.00 91.38 98 THR A C 1
ATOM 793 O O . THR A 1 98 ? -16.733 -1.724 24.303 1.00 91.38 98 THR A O 1
ATOM 796 N N . TYR A 1 99 ? -17.306 -3.818 24.862 1.00 89.56 99 TYR A N 1
ATOM 797 C CA . TYR A 1 99 ? -17.563 -4.252 23.486 1.00 89.56 99 TYR A CA 1
ATOM 798 C C . TYR A 1 99 ? -18.456 -3.269 22.704 1.00 89.56 99 TYR A C 1
ATOM 800 O O . TYR A 1 99 ? -18.179 -2.942 21.551 1.00 89.56 99 TYR A O 1
ATOM 808 N N . LEU A 1 100 ? -19.502 -2.744 23.351 1.00 92.00 100 LEU A N 1
ATOM 809 C CA . LEU A 1 100 ? -20.463 -1.840 22.723 1.00 92.00 100 LEU A CA 1
ATOM 810 C C . LEU A 1 100 ? -19.884 -0.437 22.475 1.00 92.00 100 LEU A C 1
ATOM 812 O O . LEU A 1 100 ? -20.182 0.181 21.451 1.00 92.00 100 LEU A O 1
ATOM 816 N N . GLU A 1 101 ? -19.036 0.060 23.377 1.00 89.31 101 GLU A N 1
ATOM 817 C CA . GLU A 1 101 ? -18.316 1.327 23.202 1.00 89.31 101 GLU A CA 1
ATOM 818 C C . GLU A 1 101 ? -17.250 1.211 22.107 1.00 89.31 101 GLU A C 1
ATOM 820 O O . GLU A 1 101 ? -17.208 2.053 21.209 1.00 89.31 101 GLU A O 1
ATOM 825 N N . SER A 1 102 ? -16.465 0.129 22.126 1.00 90.25 102 SER A N 1
ATOM 826 C CA . SER A 1 102 ? -15.475 -0.198 21.095 1.00 90.25 102 SER A CA 1
ATOM 827 C C . SER A 1 102 ? -16.127 -0.272 19.713 1.00 90.25 102 SER A C 1
ATOM 829 O O . SER A 1 102 ? -15.671 0.362 18.761 1.00 90.25 102 SER A O 1
ATOM 831 N N . TRP A 1 103 ? -17.273 -0.953 19.600 1.00 87.19 103 TRP A N 1
ATOM 832 C CA . TRP A 1 103 ? -18.008 -1.045 18.340 1.00 87.19 103 TRP A CA 1
ATOM 833 C C . TRP A 1 103 ? -18.490 0.319 17.834 1.00 87.19 103 TRP A C 1
ATOM 835 O O . TRP A 1 103 ? -18.341 0.625 16.649 1.00 87.19 103 TRP A O 1
ATOM 845 N N . ARG A 1 104 ? -19.037 1.169 18.715 1.00 91.56 104 ARG A N 1
ATOM 846 C CA . ARG A 1 104 ? -19.461 2.533 18.348 1.00 91.56 104 ARG A CA 1
ATOM 847 C C . ARG A 1 104 ? -18.278 3.387 17.893 1.00 91.56 104 ARG A C 1
ATOM 849 O O . ARG A 1 104 ? -18.395 4.070 16.876 1.00 91.56 104 ARG A O 1
ATOM 856 N N . PHE A 1 105 ? -17.152 3.306 18.600 1.00 90.12 105 PHE A N 1
ATOM 857 C CA . PHE A 1 105 ? -15.922 4.025 18.280 1.00 90.12 105 PHE A CA 1
ATOM 858 C C . PHE A 1 105 ? -15.349 3.594 16.925 1.00 90.12 105 PHE A C 1
ATOM 860 O O . PHE A 1 105 ? -15.182 4.427 16.033 1.00 90.12 105 PHE A O 1
ATOM 867 N N . LYS A 1 106 ? -15.160 2.285 16.712 1.00 89.12 106 LYS A N 1
ATOM 868 C CA . LYS A 1 106 ? -14.695 1.729 15.430 1.00 89.12 106 LYS A CA 1
ATOM 869 C C . LYS A 1 106 ? -15.627 2.111 14.288 1.00 89.12 106 LYS A C 1
ATOM 871 O O . LYS A 1 106 ? -15.168 2.553 13.241 1.00 89.12 106 LYS A O 1
ATOM 876 N N . ARG A 1 107 ? -16.946 2.012 14.487 1.00 88.69 107 ARG A N 1
ATOM 877 C CA . ARG A 1 107 ? -17.937 2.405 13.474 1.00 88.69 107 ARG A CA 1
ATOM 878 C C . ARG A 1 107 ? -17.841 3.889 13.113 1.00 88.69 107 ARG A C 1
ATOM 880 O O . ARG A 1 107 ? -18.007 4.223 11.943 1.00 88.69 107 ARG A O 1
ATOM 887 N N . ALA A 1 108 ? -17.590 4.770 14.081 1.00 90.94 108 ALA A N 1
ATOM 888 C CA . ALA A 1 108 ? -17.374 6.192 13.822 1.00 90.94 108 ALA A CA 1
ATOM 889 C C . ALA A 1 108 ? -16.065 6.435 13.053 1.00 90.94 108 ALA A C 1
ATOM 891 O O . ALA A 1 108 ? -16.087 7.121 12.032 1.00 90.94 108 ALA A O 1
ATOM 892 N N . LEU A 1 109 ? -14.962 5.807 13.471 1.00 87.69 109 LEU A N 1
ATOM 893 C CA . LEU A 1 109 ? -13.671 5.896 12.783 1.00 87.69 109 LEU A CA 1
ATOM 894 C C . LEU A 1 109 ? -13.757 5.425 11.334 1.00 87.69 109 LEU A C 1
ATOM 896 O O . LEU A 1 109 ? -13.381 6.169 10.434 1.00 87.69 109 LEU A O 1
ATOM 900 N N . TYR A 1 110 ? -14.324 4.243 11.089 1.00 85.19 110 TYR A N 1
ATOM 901 C CA . TYR A 1 110 ? -14.476 3.725 9.730 1.00 85.19 110 TYR A CA 1
ATOM 902 C C . TYR A 1 110 ? -15.343 4.630 8.854 1.00 85.19 110 TYR A C 1
ATOM 904 O O . TYR A 1 110 ? -15.059 4.780 7.671 1.00 85.19 110 TYR A O 1
ATOM 912 N N . ARG A 1 111 ? -16.375 5.275 9.415 1.00 87.81 111 ARG A N 1
ATOM 913 C CA . ARG A 1 111 ? -17.176 6.264 8.676 1.00 87.81 111 ARG A CA 1
ATOM 914 C C . ARG A 1 111 ? -16.353 7.485 8.279 1.00 87.81 111 ARG A C 1
ATOM 916 O O . ARG A 1 111 ? -16.463 7.921 7.138 1.00 87.81 111 ARG A O 1
ATOM 923 N N . ILE A 1 112 ? -15.529 8.007 9.186 1.00 83.94 112 ILE A N 1
ATOM 924 C CA . ILE A 1 112 ? -14.645 9.147 8.908 1.00 83.94 112 ILE A CA 1
ATOM 925 C C . ILE A 1 112 ? -13.601 8.759 7.860 1.00 83.94 112 ILE A C 1
ATOM 927 O O . ILE A 1 112 ? -13.450 9.459 6.867 1.00 83.94 112 ILE A O 1
ATOM 931 N N . MET A 1 113 ? -12.938 7.615 8.028 1.00 82.88 113 MET A N 1
ATOM 932 C CA . MET A 1 113 ? -11.926 7.123 7.089 1.00 82.88 113 MET A CA 1
ATOM 933 C C . MET A 1 113 ? -12.511 6.894 5.694 1.00 82.88 113 MET A C 1
ATOM 935 O O . MET A 1 113 ? -11.911 7.300 4.701 1.00 82.88 113 MET A O 1
ATOM 939 N N . LEU A 1 114 ? -13.715 6.317 5.614 1.00 81.44 114 LEU A N 1
ATOM 940 C CA . LEU A 1 114 ? -14.438 6.155 4.356 1.00 81.44 114 LEU A CA 1
ATOM 941 C C . LEU A 1 114 ? -14.768 7.511 3.721 1.00 81.44 114 LEU A C 1
ATOM 943 O O . LEU A 1 114 ? -14.556 7.686 2.525 1.00 81.44 114 LEU A O 1
ATOM 947 N N . TYR A 1 115 ? -15.245 8.477 4.511 1.00 82.00 115 TYR A N 1
ATOM 948 C CA . TYR A 1 115 ? -15.527 9.827 4.026 1.00 82.00 115 TYR A CA 1
ATOM 949 C C . TYR A 1 115 ? -14.265 10.501 3.477 1.00 82.00 115 TYR A C 1
ATOM 951 O O . TYR A 1 115 ? -14.276 10.989 2.351 1.00 82.00 115 TYR A O 1
ATOM 959 N N . SER A 1 116 ? -13.153 10.454 4.212 1.00 77.69 116 SER A N 1
ATOM 960 C CA . SER A 1 116 ? -11.864 10.997 3.766 1.00 77.69 116 SER A CA 1
ATOM 961 C C . SER A 1 116 ? -11.326 10.304 2.512 1.00 77.69 116 SER A C 1
ATOM 963 O O . SER A 1 116 ? -10.636 10.935 1.716 1.00 77.69 116 SER A O 1
ATOM 965 N N . HIS A 1 117 ? -11.634 9.019 2.319 1.00 77.00 117 HIS A N 1
ATOM 966 C CA . HIS A 1 117 ? -11.242 8.284 1.118 1.00 77.00 117 HIS A CA 1
ATOM 967 C C . HIS A 1 117 ? -12.081 8.666 -0.109 1.00 77.00 117 HIS A C 1
ATOM 969 O O . HIS A 1 117 ? -11.540 8.781 -1.206 1.00 77.00 117 HIS A O 1
ATOM 975 N N . ILE A 1 118 ? -13.391 8.864 0.070 1.00 81.31 118 ILE A N 1
ATOM 976 C CA . ILE A 1 118 ? -14.309 9.276 -1.004 1.00 81.31 118 ILE A CA 1
ATOM 977 C C . ILE A 1 118 ? -14.087 10.750 -1.373 1.00 81.31 118 ILE A C 1
ATOM 979 O O . ILE A 1 118 ? -14.171 11.112 -2.545 1.00 81.31 118 ILE A O 1
ATOM 983 N N . PHE A 1 119 ? -13.762 11.587 -0.387 1.00 81.56 119 PHE A N 1
ATOM 984 C CA . PHE A 1 119 ? -13.551 13.025 -0.538 1.00 81.56 119 PHE A CA 1
ATOM 985 C C . PHE A 1 119 ? -12.135 13.417 -0.079 1.00 81.56 119 PHE A C 1
ATOM 987 O O . PHE A 1 119 ? -11.979 14.014 0.990 1.00 81.56 119 PHE A O 1
ATOM 994 N N . PRO A 1 120 ? -11.083 13.092 -0.855 1.00 73.38 120 PRO A N 1
ATOM 995 C CA . PRO A 1 120 ? -9.729 13.528 -0.536 1.00 73.38 120 PRO A CA 1
ATOM 996 C C . PRO A 1 120 ? -9.686 15.063 -0.517 1.00 73.38 120 PRO A C 1
ATOM 998 O O . PRO A 1 120 ? -10.100 15.718 -1.471 1.00 73.38 120 PRO A O 1
ATOM 1001 N N . GLY A 1 121 ? -9.222 15.635 0.598 1.00 63.06 121 GLY A N 1
ATOM 1002 C CA . GLY A 1 121 ? -9.344 17.058 0.957 1.00 63.06 121 GLY A CA 1
ATOM 1003 C C . GLY A 1 121 ? -8.622 18.076 0.063 1.00 63.06 121 GLY A C 1
ATOM 1004 O O . GLY A 1 121 ? -8.477 19.225 0.461 1.00 63.06 121 GLY A O 1
ATOM 1005 N N . SER A 1 122 ? -8.188 17.709 -1.140 1.00 57.50 122 SER A N 1
ATOM 1006 C CA . SER A 1 122 ? -7.489 18.595 -2.076 1.00 57.50 122 SER A CA 1
ATOM 1007 C C . SER A 1 122 ? -8.398 19.573 -2.834 1.00 57.50 122 SER A C 1
ATOM 1009 O O . SER A 1 122 ? -7.904 20.293 -3.693 1.00 57.50 122 SER A O 1
ATOM 1011 N N . ARG A 1 123 ? -9.709 19.628 -2.545 1.00 52.72 123 ARG A N 1
ATOM 1012 C CA . ARG A 1 123 ? -10.656 20.497 -3.273 1.00 52.72 123 ARG A CA 1
ATOM 1013 C C . ARG A 1 123 ? -11.178 21.714 -2.502 1.00 52.72 123 ARG A C 1
ATOM 1015 O O . ARG A 1 123 ? -11.805 22.561 -3.115 1.00 52.72 123 ARG A O 1
ATOM 1022 N N . TRP A 1 124 ? -10.939 21.816 -1.195 1.00 55.03 124 TRP A N 1
ATOM 1023 C CA . TRP A 1 124 ? -11.666 22.775 -0.340 1.00 55.03 124 TRP A CA 1
ATOM 1024 C C . TRP A 1 124 ? -10.787 23.826 0.357 1.00 55.03 124 TRP A C 1
ATOM 1026 O O . TRP A 1 124 ? -11.286 24.564 1.194 1.00 55.03 124 TRP A O 1
ATOM 1036 N N . LEU A 1 125 ? -9.491 23.904 0.030 1.00 53.94 125 LEU A N 1
ATOM 1037 C CA . LEU A 1 125 ? -8.553 24.896 0.589 1.00 53.94 125 LEU A CA 1
ATOM 1038 C C . LEU A 1 125 ? -7.996 25.880 -0.464 1.00 53.94 125 LEU A C 1
ATOM 1040 O O . LEU A 1 125 ? -7.012 26.556 -0.187 1.00 53.94 125 LEU A O 1
ATOM 1044 N N . SER A 1 126 ? -8.576 25.960 -1.669 1.00 54.12 126 SER A N 1
ATOM 1045 C CA . SER A 1 126 ? -8.045 26.794 -2.770 1.00 54.12 126 SER A CA 1
ATOM 1046 C C . SER A 1 126 ? -8.905 28.003 -3.157 1.00 54.12 126 SER A C 1
ATOM 1048 O O . SER A 1 126 ? -8.641 28.611 -4.185 1.00 54.12 126 SER A O 1
ATOM 1050 N N . GLU A 1 127 ? -9.884 28.398 -2.345 1.00 50.69 127 GLU A N 1
ATOM 1051 C CA . GLU A 1 127 ? -10.649 29.636 -2.563 1.00 50.69 127 GLU A CA 1
ATOM 1052 C C . GLU A 1 127 ? -10.474 30.582 -1.370 1.00 50.69 127 GLU A C 1
ATOM 1054 O O . GLU A 1 127 ? -11.394 30.815 -0.596 1.00 50.69 127 GLU A O 1
ATOM 1059 N N . ASP A 1 128 ? -9.264 31.116 -1.214 1.00 50.66 128 ASP A N 1
ATOM 1060 C CA . ASP A 1 128 ? -9.076 32.429 -0.590 1.00 50.66 128 ASP A CA 1
ATOM 1061 C C . ASP A 1 128 ? -8.263 33.281 -1.569 1.00 50.66 128 ASP A C 1
ATOM 1063 O O . ASP A 1 128 ? -7.043 33.433 -1.474 1.00 50.66 128 ASP A O 1
ATOM 1067 N N . GLY A 1 129 ? -8.953 33.716 -2.625 1.00 51.28 129 GLY A N 1
ATOM 1068 C CA . GLY A 1 129 ? -8.454 34.722 -3.548 1.00 51.28 129 GLY A CA 1
ATOM 1069 C C . GLY A 1 129 ? -8.397 36.057 -2.823 1.00 51.28 129 GLY A C 1
ATOM 1070 O O . GLY A 1 129 ? -9.341 36.840 -2.890 1.00 51.28 129 GLY A O 1
ATOM 1071 N N . ARG A 1 130 ? -7.279 36.309 -2.137 1.00 52.91 130 ARG A N 1
ATOM 1072 C CA . ARG A 1 130 ? -6.849 37.666 -1.801 1.00 52.91 130 ARG A CA 1
ATOM 1073 C C . ARG A 1 130 ? -6.820 38.479 -3.089 1.00 52.91 130 ARG A C 1
ATOM 1075 O O . ARG A 1 130 ? -6.017 38.188 -3.971 1.00 52.91 130 ARG A O 1
ATOM 1082 N N . GLN A 1 131 ? -7.661 39.499 -3.173 1.00 49.88 131 GLN A N 1
ATOM 1083 C CA . GLN A 1 131 ? -7.416 40.633 -4.051 1.00 49.88 131 GLN A CA 1
ATOM 1084 C C . GLN A 1 131 ? -6.921 41.778 -3.163 1.00 49.88 131 GLN A C 1
ATOM 1086 O O . GLN A 1 131 ? -7.681 42.650 -2.756 1.00 49.88 131 GLN A O 1
ATOM 1091 N N . GLU A 1 132 ? -5.648 41.693 -2.781 1.00 56.03 132 GLU A N 1
ATOM 1092 C CA . GLU A 1 132 ? -4.863 42.830 -2.302 1.00 56.03 132 GLU A CA 1
ATOM 1093 C C . GLU A 1 132 ? -4.086 43.351 -3.513 1.00 56.03 132 GLU A C 1
ATOM 1095 O O . GLU A 1 132 ? -2.940 42.969 -3.711 1.00 56.03 132 GLU A O 1
ATOM 1100 N N . ASP A 1 133 ? -4.717 44.188 -4.334 1.00 57.28 133 ASP A N 1
ATOM 1101 C CA . ASP A 1 133 ? -3.986 45.023 -5.288 1.00 57.28 133 ASP A CA 1
ATOM 1102 C C . ASP A 1 133 ? -4.130 46.471 -4.819 1.00 57.28 133 ASP A C 1
ATOM 1104 O O . ASP A 1 133 ? -5.064 47.196 -5.165 1.00 57.28 133 ASP A O 1
ATOM 1108 N N . ALA A 1 134 ? -3.209 46.836 -3.930 1.00 60.09 134 ALA A N 1
ATOM 1109 C CA . ALA A 1 134 ? -2.839 48.209 -3.664 1.00 60.09 134 ALA A CA 1
ATOM 1110 C C . ALA A 1 134 ? -2.109 48.747 -4.902 1.00 60.09 134 ALA A C 1
ATOM 1112 O O . ALA A 1 134 ? -0.984 48.337 -5.165 1.00 60.09 134 ALA A O 1
ATOM 1113 N N . ASN A 1 135 ? -2.746 49.658 -5.636 1.00 56.84 135 ASN A N 1
ATOM 1114 C CA . ASN A 1 135 ? -2.047 50.578 -6.528 1.00 56.84 135 ASN A CA 1
ATOM 1115 C C . ASN A 1 135 ? -2.161 51.965 -5.900 1.00 56.84 135 ASN A C 1
ATOM 1117 O O . ASN A 1 135 ? -3.118 52.698 -6.146 1.00 56.84 135 ASN A O 1
ATOM 1121 N N . ASP A 1 136 ? -1.213 52.243 -5.013 1.00 59.59 136 ASP A N 1
ATOM 1122 C CA . ASP A 1 136 ? -0.849 53.583 -4.570 1.00 59.59 136 ASP A CA 1
ATOM 1123 C C . ASP A 1 136 ? 0.380 53.939 -5.419 1.00 59.59 136 ASP A C 1
ATOM 1125 O O . ASP A 1 136 ? 1.515 53.717 -5.006 1.00 59.59 136 ASP A O 1
ATOM 1129 N N . ASP A 1 137 ? 0.135 54.322 -6.676 1.00 66.38 137 ASP A N 1
ATOM 1130 C CA . ASP A 1 137 ? 1.179 54.841 -7.556 1.00 66.38 137 ASP A CA 1
ATOM 1131 C C . ASP A 1 137 ? 1.162 56.369 -7.471 1.00 66.38 137 ASP A C 1
ATOM 1133 O O . ASP A 1 137 ? 0.173 57.043 -7.766 1.00 66.38 137 ASP A O 1
ATOM 1137 N N . GLU A 1 138 ? 2.298 56.852 -6.991 1.00 60.00 138 GLU A N 1
ATOM 1138 C CA . GLU A 1 138 ? 2.750 58.221 -6.827 1.00 60.00 138 GLU A CA 1
ATOM 1139 C C . GLU A 1 138 ? 2.722 58.985 -8.163 1.00 60.00 138 GLU A C 1
ATOM 1141 O O . GLU A 1 138 ? 3.406 58.602 -9.108 1.00 60.00 138 GLU A O 1
ATOM 1146 N N . ASP A 1 139 ? 2.005 60.112 -8.222 1.00 62.97 139 ASP A N 1
ATOM 1147 C CA . ASP A 1 139 ? 2.244 61.150 -9.233 1.00 62.97 139 ASP A CA 1
ATOM 1148 C C . ASP A 1 139 ? 3.006 62.315 -8.574 1.00 62.97 139 ASP A C 1
ATOM 1150 O O . ASP A 1 139 ? 2.427 63.257 -8.024 1.00 62.97 139 ASP A O 1
ATOM 1154 N N . GLU A 1 140 ? 4.338 62.227 -8.625 1.00 65.38 140 GLU A N 1
ATOM 1155 C CA . GLU A 1 140 ? 5.244 63.379 -8.605 1.00 65.38 140 GLU A CA 1
ATOM 1156 C C . GLU A 1 140 ? 5.338 63.979 -10.021 1.00 65.38 140 GLU A C 1
ATOM 1158 O O . GLU A 1 140 ? 5.752 63.300 -10.959 1.00 65.38 140 GLU A O 1
ATOM 1163 N N . SER A 1 141 ? 4.992 65.259 -10.185 1.00 62.25 141 SER A N 1
ATOM 1164 C CA . SER A 1 141 ? 5.681 66.252 -11.049 1.00 62.25 141 SER A CA 1
ATOM 1165 C C . SER A 1 141 ? 4.896 67.575 -11.018 1.00 62.25 141 SER A C 1
ATOM 1167 O O . SER A 1 141 ? 3.694 67.600 -11.253 1.00 62.25 141 SER A O 1
ATOM 1169 N N . GLU A 1 142 ? 5.451 68.626 -10.414 1.00 57.88 142 GLU A N 1
ATOM 1170 C CA . GLU A 1 142 ? 6.323 69.678 -10.985 1.00 57.88 142 GLU A CA 1
ATOM 1171 C C . GLU A 1 142 ? 5.524 70.967 -11.259 1.00 57.88 142 GLU A C 1
ATOM 1173 O O . GLU A 1 142 ? 4.728 71.026 -12.189 1.00 57.88 142 GLU A O 1
ATOM 1178 N N . ASP A 1 143 ? 5.743 71.976 -10.404 1.00 52.59 143 ASP A N 1
ATOM 1179 C CA . ASP A 1 143 ? 6.006 73.389 -10.751 1.00 52.59 143 ASP A CA 1
ATOM 1180 C C . ASP A 1 143 ? 6.513 74.157 -9.509 1.00 52.59 143 ASP A C 1
ATOM 1182 O O . ASP A 1 143 ? 5.879 74.055 -8.429 1.00 52.59 143 ASP A O 1
#

Foldseek 3Di:
DDDPDVDPDDLVVLLVVLLQDAPVVNVVQLVVGVSNVVSCVVPVPNSVVSNCCNVVPPCSVVVVVVVVVVVLVVVLQVVQQVVQCVPPNVPDPGHPDDPVRSVVSSVVSVVVVVVCVVCVPPPPPPPPPDPPDDPPDDDDDDD

Solvent-accessible surface area (backbone atoms only — not comparable to full-atom values): 8701 Å² total; per-residue (Å²): 132,87,76,92,52,102,54,103,62,55,65,69,57,53,46,52,54,48,30,70,31,48,72,69,57,40,54,51,48,37,72,74,33,73,65,50,34,50,49,40,69,76,40,48,70,60,33,51,51,36,17,46,36,67,74,52,38,89,49,42,66,57,52,53,50,50,52,51,50,52,53,49,51,50,51,53,49,55,51,45,30,50,52,22,32,74,77,74,43,70,86,56,95,61,57,79,60,51,72,69,55,45,51,52,50,51,52,50,50,53,50,51,55,50,49,46,66,76,51,60,78,86,77,80,80,80,84,78,82,78,83,82,79,84,81,85,78,84,86,86,82,91,133

Sequence (143 aa):
MRALNGFYLDDDIINRILCSSDFGTLYAAILTAKSFYRVFQTHPNSILRAVAHNVSGPAISQALRYIRFVDEARRTQDLEDFFSFTHKNRKSKTSQLTYLESWRFKRALYRIMLYSHIFPGSRWLSEDGRQEDANDDEDESED

=== Feature glossary ===
Reading guide. The protein is described through the following features:

Foldseek 3Di. A 3Di character summarizes, for each residue, the relative orientation of the Cα frame of its nearest spatial neighbor. Because it encodes fold topology rather than chemistry, 3Di alignments detect remote structural similarity that sequence alignment misses.

Contact-map, Ramachandran, and PAE plots. Plot images: a contact map (which residues are close in 3D, as an N×N binary image), a Ramachandran scatter (backbone torsion angles, revealing secondary-structure composition at a glance), and — for AlphaFold structures — a PAE heatmap (pairwise prediction confidence).

Radius of gyration, Cα contacts, bounding box. Radius of gyration (Rg) is the root-mean-square distance of Cα atoms from their centroid — a single number for overall size and compactness. A globular domain of N residues has Rg ≈ 2.2·N^0.38 Å; an extended or disordered chain has a much larger Rg. The Cα contact count is the number of residue pairs whose Cα atoms are within 8 Å and are more than four positions apart in sequence — a standard proxy for tertiary packing density. The bounding box is the smallest axis-aligned box enclosing all Cα atoms.

Secondary structure (8-state, DSSP). Eight-state secondary structure (DSSP): H is the canonical α-helix, G the tighter 3₁₀-helix, I the wider π-helix; E/B are β-structure, T and S are turns and bends, and '-' is everything else. DSSP derives these from the pattern of main-chain N–H···O=C hydrogen bonds, not from the sequence.

B-factor. B-factor (Debye–Waller factor) reflects atomic displacement in the crystal lattice. It is an experimental observable (units Å²), not a prediction; low values mean the atom is pinned down, high values mean it moves or is heterogeneous across the crystal.

pLDDT. pLDDT is the predicted lDDT-Cα score: AlphaFold's confidence that the local environment of each residue (all inter-atomic distances within 15 Å) is correct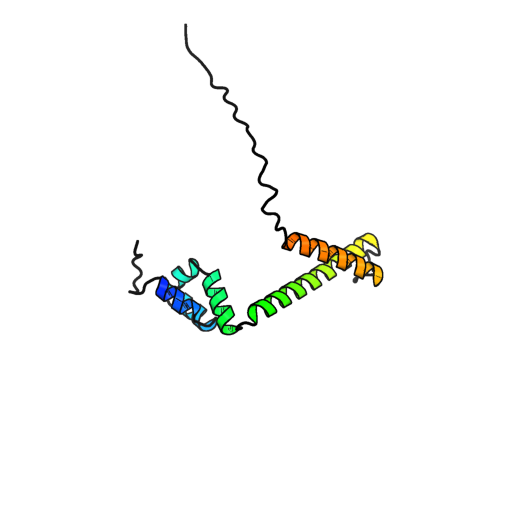ly placed. It is a per-residue number between 0 and 100, with higher meaning more reliable.

Nearest PDB structures. Nearest PDB neighbors are the top structural matches found by Foldseek when searching this structure against the entire Protein Data Bank. Each hit reports a TM-score (0 to 1; >0.5 almost always implies the same fold) and an E-value. These are *structural* homologs — they may share no detectable sequence similarity.

Solvent-accessible surface area. Accessible surface area quantifies burial. A residue with SASA near zero is packed into the hydrophobic core; one with SASA >100 Å² sits on the surface. Computed here via the Shrake–Rupley numerical algorithm with a 1.4 Å probe.

Rendered st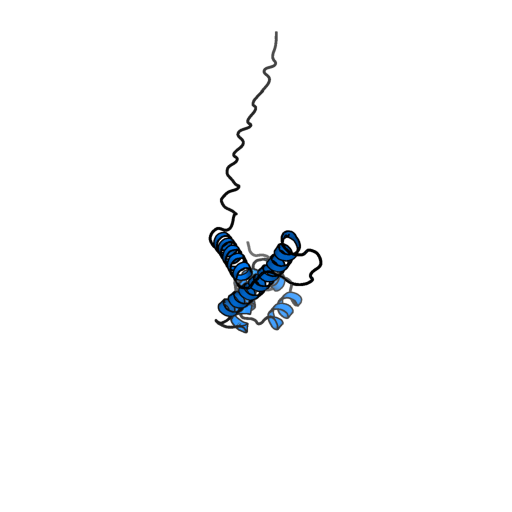ructure images. Structure images are PyMOL renders from six orthogonal camera directions. Cartoon representation draws helices as coils and strands as arrows; sticks shows the backbone as bonds; surface shows the solvent-excluded envelope. Rainbow coloring maps sequence position to hue (blue→red, N→C); chain coloring assigns a distinct color per polypeptide.

Backbone torsions (φ/ψ). φ (phi) and ψ (psi) are the two rotatable backbone dihedrals per residue: φ is the C(i-1)–N–Cα–C torsion, ψ is the N–Cα–C–N(i+1) torsion, both in degrees on (−180°, 180°]. α-helical residues cluster near (−60°, −45°); β-strand residues near (−120°, +130°). A Ramachandran plot is simply a scatter of (φ, ψ) for every residue.

Predicted aligned error. Predicted Aligned Error (PAE) is an AlphaFold confidence matrix: entry (i, j) is the expected error in the position of residue j, in ångströms, when the prediction is superimposed on the true structure at residue i. Low PAE within a block of residues means that block is internally rigid and well-predicted; high PAE between two blocks means their relative placement is uncertain even if each block individually is confident.

mmCIF coordinates. Structure coordinates are given as an mmCIF _atom_site loop: one row per atom with element, residue name, chain id, sequence number, and x/y/z position in Å. Only the four main-chain atoms per residue are included here; side chains are omitted to keep the record compact.

InterPro / GO / CATH / organism. Database cross-references. InterPro integrates a dozen domain/family signature databases into unified entries with residue-range hits. GO terms attach function/process/location labels with evidence codes. CATH codes position the fold in a four-level structural taxonomy. Organism is the NCBI-taxonomy species name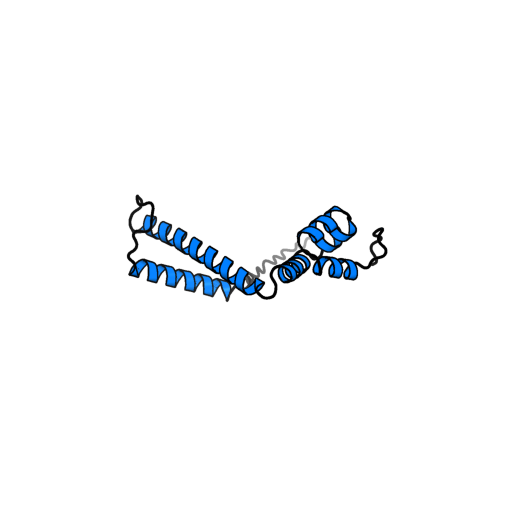.

Secondary structure (3-state, P-SEA). SS3 is a coarse helix/strand/coil call (letters a/b/c) made by the P-SEA algorithm from inter-Cα distances and dihedrals. It is less detailed than DSSP but needs only Cα positions.

Sequence. Sequence gives the chain of amino acids in standard one-letter code (A=alanine, C=cysteine, …, Y=tyrosine), read N→C. It is the only feature that is directly encoded by the gene; all structural features are derived from the folded form of this sequence.